Protein AF-A0AAW4VJ04-F1 (afdb_monomer_lite)

pLDDT: mean 74.05, std 7.45, range [52.62, 86.75]

Structure (mmCIF, N/CA/C/O backbone):
data_AF-A0AAW4VJ04-F1
#
_entry.id   AF-A0AAW4VJ04-F1
#
loop_
_atom_site.group_PDB
_atom_site.id
_atom_site.type_symbol
_atom_site.label_atom_id
_atom_site.label_alt_id
_atom_site.label_comp_id
_atom_site.label_asym_id
_atom_site.label_entity_id
_atom_site.label_seq_id
_atom_site.pdbx_PDB_ins_code
_atom_site.Cartn_x
_atom_site.Cartn_y
_atom_site.Cartn_z
_atom_site.occupancy
_atom_site.B_iso_or_equiv
_atom_site.auth_seq_id
_atom_site.auth_comp_id
_atom_site.auth_asym_id
_atom_site.auth_atom_id
_atom_site.pdbx_PDB_model_num
ATOM 1 N N . MET A 1 1 ? -22.160 15.868 -15.755 1.00 52.81 1 MET A N 1
ATOM 2 C CA . MET A 1 1 ? -22.183 14.439 -15.343 1.00 52.81 1 MET A CA 1
ATOM 3 C C . MET A 1 1 ? -21.162 13.521 -16.046 1.00 52.81 1 MET A C 1
ATOM 5 O O . MET A 1 1 ? -20.822 12.506 -15.453 1.00 52.81 1 MET A O 1
ATOM 9 N N . LYS A 1 2 ? -20.603 13.847 -17.230 1.00 52.62 2 LYS A N 1
ATOM 10 C CA . LYS A 1 2 ? -19.628 12.979 -17.944 1.00 52.62 2 LYS A CA 1
ATOM 11 C C . LYS A 1 2 ? -18.215 12.910 -17.323 1.00 52.62 2 LYS A C 1
ATOM 13 O O . LYS A 1 2 ? -17.572 11.869 -17.403 1.00 52.62 2 LYS A O 1
ATOM 18 N N . LEU A 1 3 ? -17.760 13.961 -16.628 1.00 57.22 3 LEU A N 1
ATOM 19 C CA . LEU A 1 3 ? -16.398 14.039 -16.058 1.00 57.22 3 LEU A CA 1
ATOM 20 C C . LEU A 1 3 ? -16.098 12.948 -15.010 1.00 57.22 3 LEU A C 1
ATOM 22 O O . LEU A 1 3 ? -14.988 12.423 -14.951 1.00 57.22 3 LEU A O 1
ATOM 26 N N . ARG A 1 4 ? -17.112 12.543 -14.231 1.00 63.16 4 ARG A N 1
ATOM 27 C CA . ARG A 1 4 ? -16.994 11.446 -13.256 1.00 63.16 4 ARG A CA 1
ATOM 28 C C . ARG A 1 4 ? -16.789 10.084 -13.920 1.00 63.16 4 ARG A C 1
ATOM 30 O O . ARG A 1 4 ? -16.158 9.239 -13.311 1.00 63.16 4 ARG A O 1
ATOM 37 N N . TYR A 1 5 ? -17.277 9.851 -15.136 1.00 66.06 5 TYR A N 1
ATOM 38 C CA . TYR A 1 5 ? -17.084 8.562 -15.817 1.00 66.06 5 TYR A CA 1
ATOM 39 C C . TYR A 1 5 ? -15.677 8.420 -16.404 1.00 66.06 5 TYR A C 1
ATOM 41 O O . TYR A 1 5 ? -15.062 7.360 -16.279 1.00 66.06 5 TYR A O 1
ATOM 49 N N . VAL A 1 6 ? -15.144 9.501 -16.980 1.00 69.25 6 VAL A N 1
ATOM 50 C CA . VAL A 1 6 ? -13.791 9.517 -17.556 1.00 69.25 6 VAL A CA 1
ATOM 51 C C . VAL A 1 6 ? -12.739 9.342 -16.463 1.00 69.25 6 VAL A C 1
ATOM 53 O O . VAL A 1 6 ? -11.862 8.497 -16.600 1.00 69.25 6 VAL A O 1
ATOM 56 N N . TYR A 1 7 ? -12.876 10.053 -15.337 1.00 72.44 7 TYR A N 1
ATOM 57 C CA . TYR A 1 7 ? -11.962 9.918 -14.198 1.00 72.44 7 TYR A CA 1
ATOM 58 C C . TYR A 1 7 ? -11.926 8.480 -13.661 1.00 72.44 7 TYR A C 1
ATOM 60 O O . TYR A 1 7 ? -10.859 7.903 -13.480 1.00 72.44 7 TYR A O 1
ATOM 68 N N . ARG A 1 8 ? -13.095 7.853 -13.489 1.00 72.25 8 ARG A N 1
ATOM 69 C CA . ARG A 1 8 ? -13.187 6.460 -13.027 1.00 72.25 8 ARG A CA 1
ATOM 70 C C . ARG A 1 8 ? -12.543 5.475 -14.002 1.00 72.25 8 ARG A C 1
ATOM 72 O O . ARG A 1 8 ? -11.805 4.587 -13.578 1.00 72.25 8 ARG A O 1
ATOM 79 N N . SER A 1 9 ? -12.768 5.667 -15.298 1.00 76.31 9 SER A N 1
ATOM 80 C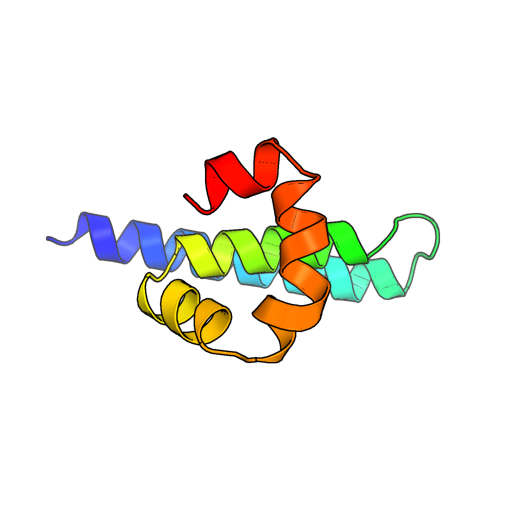 CA . SER A 1 9 ? -12.145 4.846 -16.342 1.00 76.31 9 SER A CA 1
ATOM 81 C C . SER A 1 9 ? -10.620 4.994 -16.334 1.00 76.31 9 SER A C 1
ATOM 83 O O . SER A 1 9 ? -9.913 3.992 -16.390 1.00 76.31 9 SER A O 1
ATOM 85 N N . LEU A 1 10 ? -10.105 6.217 -16.156 1.00 79.69 10 LEU A N 1
ATOM 86 C CA . LEU A 1 10 ? -8.667 6.477 -16.069 1.00 79.69 10 LEU A CA 1
ATOM 87 C C . LEU A 1 10 ? -8.025 5.759 -14.872 1.00 79.69 10 LEU A C 1
ATOM 89 O O . LEU A 1 10 ? -7.022 5.070 -15.037 1.00 79.69 10 LEU A O 1
ATOM 93 N N . LEU A 1 11 ? -8.621 5.864 -13.675 1.00 77.94 11 LEU A N 1
ATOM 94 C CA . LEU A 1 11 ? -8.104 5.164 -12.492 1.00 77.94 11 LEU A CA 1
ATOM 95 C C . LEU A 1 11 ? -8.222 3.642 -12.608 1.00 77.94 11 LEU A C 1
ATOM 97 O O . LEU A 1 11 ? -7.400 2.933 -12.035 1.00 77.94 11 LEU A O 1
ATOM 101 N N . PHE A 1 12 ? -9.223 3.131 -13.329 1.00 79.56 12 PHE A N 1
ATOM 102 C CA . PHE A 1 12 ? -9.356 1.695 -13.562 1.00 79.56 12 PHE A CA 1
ATOM 103 C C . PHE A 1 12 ? -8.216 1.171 -14.441 1.00 79.56 12 PHE A C 1
ATOM 105 O O . PHE A 1 12 ? -7.556 0.206 -14.068 1.00 79.56 12 PHE A O 1
ATOM 112 N N . VAL A 1 13 ? -7.928 1.854 -15.553 1.00 85.19 13 VAL A N 1
ATOM 113 C CA . VAL A 1 13 ? -6.820 1.501 -16.455 1.00 85.19 13 VAL A CA 1
ATOM 114 C C . VAL A 1 13 ? -5.468 1.633 -15.748 1.00 85.19 13 VAL A C 1
ATOM 116 O O . VAL A 1 13 ? -4.640 0.731 -1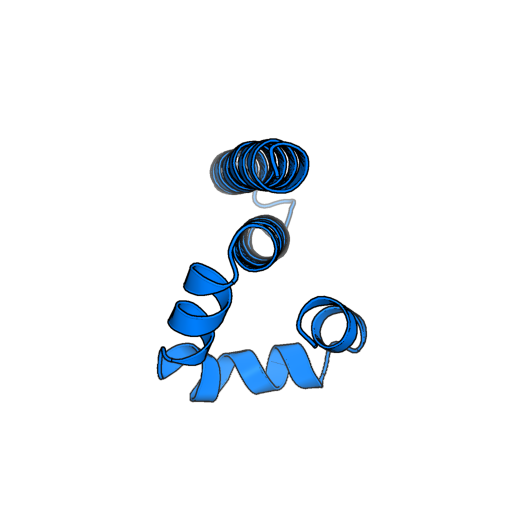5.836 1.00 85.19 13 VAL A O 1
ATOM 119 N N . ILE A 1 14 ? -5.262 2.705 -14.976 1.00 83.94 14 ILE A N 1
ATOM 120 C CA . ILE A 1 14 ? -4.039 2.906 -14.181 1.00 83.94 14 ILE A CA 1
ATOM 121 C C . ILE A 1 14 ? -3.896 1.825 -13.101 1.00 83.94 14 ILE A C 1
ATOM 123 O O . ILE A 1 14 ? -2.810 1.283 -12.907 1.00 83.94 14 ILE A O 1
ATOM 127 N N . GLY A 1 15 ? -4.982 1.488 -12.400 1.00 81.50 15 GLY A N 1
ATOM 128 C CA . GLY A 1 15 ? -4.987 0.425 -11.397 1.00 81.50 15 GLY A CA 1
ATOM 129 C C . GLY A 1 15 ? -4.645 -0.938 -12.000 1.00 81.50 15 GLY A C 1
ATOM 130 O O . GLY A 1 15 ? -3.825 -1.663 -11.442 1.00 81.50 15 GLY A O 1
ATOM 131 N N . LEU A 1 16 ? -5.209 -1.250 -13.171 1.00 83.69 16 LEU A N 1
ATOM 132 C CA . LEU A 1 16 ? -4.915 -2.475 -13.915 1.00 83.69 16 LEU A CA 1
ATOM 133 C C . LEU A 1 16 ? -3.442 -2.534 -14.344 1.00 83.69 16 LEU A C 1
ATOM 135 O O . LEU A 1 16 ? -2.790 -3.563 -14.182 1.00 83.69 16 LEU A O 1
ATOM 139 N N . PHE A 1 17 ? -2.904 -1.415 -14.831 1.00 86.62 17 PHE A N 1
ATOM 140 C CA . PHE A 1 17 ? -1.507 -1.300 -15.238 1.00 86.62 17 PHE A CA 1
ATOM 141 C C . PHE A 1 17 ? -0.546 -1.573 -14.072 1.00 86.62 17 PHE A C 1
ATOM 143 O O . PHE A 1 17 ? 0.393 -2.349 -14.220 1.00 86.62 17 PHE A O 1
ATOM 150 N N . PHE A 1 18 ? -0.819 -1.020 -12.885 1.00 83.31 18 PHE A N 1
ATOM 151 C CA . PHE A 1 18 ? -0.020 -1.280 -11.680 1.00 83.31 18 PHE A CA 1
ATOM 152 C C . PHE A 1 18 ? -0.099 -2.733 -11.195 1.00 83.31 18 PHE A C 1
ATOM 154 O O . PHE A 1 18 ? 0.895 -3.261 -10.699 1.00 83.31 18 PHE A O 1
ATOM 161 N N . ILE A 1 19 ? -1.250 -3.395 -11.350 1.00 82.50 19 ILE A N 1
ATOM 162 C CA . ILE A 1 19 ? -1.404 -4.821 -11.022 1.00 82.50 19 ILE A CA 1
ATOM 163 C C . ILE A 1 19 ? -0.590 -5.690 -11.987 1.00 82.50 19 ILE A C 1
ATOM 165 O O . ILE A 1 19 ? 0.120 -6.590 -11.542 1.00 82.50 19 ILE A O 1
ATOM 169 N N . LEU A 1 20 ? -0.642 -5.396 -13.288 1.00 86.75 20 LEU A N 1
ATOM 170 C CA . LEU A 1 20 ? 0.175 -6.065 -14.306 1.00 86.75 20 LEU A CA 1
ATOM 171 C C . LEU A 1 20 ? 1.673 -5.873 -14.040 1.00 86.75 20 LEU A C 1
ATOM 173 O O . LEU A 1 20 ? 2.435 -6.835 -14.078 1.00 86.75 20 LEU A O 1
ATOM 177 N N . LEU A 1 21 ? 2.088 -4.655 -13.685 1.00 82.38 21 LEU A N 1
ATOM 178 C CA . LEU A 1 21 ? 3.455 -4.360 -13.252 1.00 82.38 21 LEU A CA 1
ATOM 179 C C . LEU A 1 21 ? 3.854 -5.116 -11.983 1.00 82.38 21 LEU A C 1
ATOM 181 O O . LEU A 1 21 ? 4.983 -5.583 -11.901 1.00 82.38 21 LEU A O 1
ATOM 185 N N . GLY A 1 22 ? 2.947 -5.278 -11.017 1.00 78.56 22 GLY A N 1
ATOM 186 C CA . GLY A 1 22 ? 3.179 -6.108 -9.831 1.00 78.56 22 GLY A CA 1
ATOM 187 C C . GLY A 1 22 ? 3.407 -7.580 -10.183 1.00 78.56 22 GLY A C 1
ATOM 188 O O . GLY A 1 22 ? 4.293 -8.215 -9.616 1.00 78.56 22 GLY A O 1
ATOM 189 N N . PHE A 1 23 ? 2.669 -8.102 -11.168 1.00 82.62 23 PHE A N 1
ATOM 190 C CA . PHE A 1 23 ? 2.866 -9.452 -11.704 1.00 82.62 23 PHE A CA 1
ATOM 191 C C . PHE A 1 23 ? 4.202 -9.607 -12.432 1.00 82.62 23 PHE A C 1
ATOM 193 O O . PHE A 1 23 ? 4.888 -10.602 -12.237 1.00 82.62 23 PHE A O 1
ATOM 200 N N . ILE A 1 24 ? 4.603 -8.622 -13.235 1.00 80.94 24 ILE A N 1
ATOM 201 C CA . ILE A 1 24 ? 5.919 -8.620 -13.890 1.00 80.94 24 ILE A CA 1
ATOM 202 C C . ILE A 1 24 ? 7.033 -8.495 -12.836 1.00 80.94 24 ILE A C 1
ATOM 204 O O . ILE A 1 24 ? 8.049 -9.178 -12.918 1.00 80.94 24 ILE A O 1
ATOM 208 N N . GLY A 1 25 ? 6.814 -7.689 -11.795 1.00 70.12 25 GLY A N 1
ATOM 209 C CA . GLY A 1 25 ? 7.711 -7.541 -10.649 1.00 70.12 25 GLY A CA 1
ATOM 210 C C . GLY A 1 25 ? 7.870 -8.813 -9.811 1.00 70.12 25 GLY A C 1
ATOM 211 O O . GLY A 1 25 ? 8.887 -8.957 -9.144 1.00 70.12 25 GLY A O 1
ATOM 212 N N . LEU A 1 26 ? 6.935 -9.771 -9.891 1.00 73.25 26 LEU A N 1
ATOM 213 C CA . LEU A 1 26 ? 7.078 -11.102 -9.282 1.00 73.25 26 LEU A CA 1
ATOM 214 C C . LEU A 1 26 ? 8.340 -11.825 -9.784 1.00 73.25 26 LEU A C 1
ATOM 216 O O . LEU A 1 26 ? 8.965 -12.563 -9.028 1.00 73.25 26 LEU A O 1
ATOM 220 N N . LEU A 1 27 ? 8.714 -11.602 -11.049 1.00 72.56 27 LEU A N 1
ATOM 221 C CA . LEU A 1 27 ? 9.872 -12.231 -11.689 1.00 72.56 27 LEU A CA 1
ATOM 222 C C . LEU A 1 27 ? 11.206 -11.595 -11.271 1.00 72.56 27 LEU A C 1
ATOM 224 O O . LEU A 1 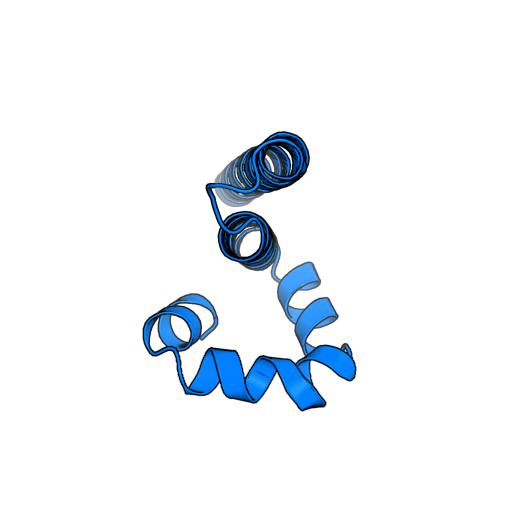27 ? 12.244 -12.241 -11.393 1.00 72.56 27 LEU A O 1
ATOM 228 N N . LEU A 1 28 ? 11.199 -10.357 -10.761 1.00 65.81 28 LEU A N 1
ATOM 229 C CA . LEU A 1 28 ? 12.386 -9.680 -10.236 1.00 65.81 28 LEU A CA 1
ATOM 230 C C . LEU A 1 28 ? 12.267 -9.530 -8.707 1.00 65.81 28 LEU A C 1
ATOM 232 O O . LEU A 1 28 ? 11.721 -8.533 -8.230 1.00 65.81 28 LEU A O 1
ATOM 236 N N . PRO A 1 29 ? 12.856 -10.434 -7.899 1.00 64.69 29 PRO A N 1
ATOM 237 C CA . PRO A 1 29 ? 12.771 -10.403 -6.433 1.00 64.69 29 PRO A CA 1
ATOM 238 C C . PRO A 1 29 ? 13.588 -9.261 -5.791 1.00 64.69 29 PRO A C 1
ATOM 240 O O . PRO A 1 29 ? 13.839 -9.268 -4.590 1.00 64.69 29 PRO A O 1
ATOM 243 N N . VAL A 1 30 ? 14.023 -8.280 -6.585 1.00 66.75 30 VAL A N 1
ATOM 244 C CA . VAL A 1 30 ? 14.756 -7.084 -6.145 1.00 66.75 30 VAL A CA 1
ATOM 245 C C . VAL A 1 30 ? 13.793 -6.006 -5.645 1.00 66.75 30 VAL A C 1
ATOM 247 O O . VAL A 1 30 ? 14.143 -5.205 -4.781 1.00 66.75 30 VAL A O 1
ATOM 250 N N . VAL A 1 31 ? 12.560 -5.987 -6.158 1.00 58.16 31 VAL A N 1
ATOM 251 C CA . VAL A 1 31 ? 11.560 -4.982 -5.803 1.00 58.16 31 VAL A CA 1
ATOM 252 C C . VAL A 1 31 ? 10.430 -5.669 -5.038 1.00 58.16 31 VAL A C 1
ATOM 254 O O . VAL A 1 31 ? 9.803 -6.579 -5.578 1.00 58.16 31 VAL A O 1
ATOM 257 N N . PRO A 1 32 ? 10.125 -5.271 -3.788 1.00 66.44 32 PRO A N 1
ATOM 258 C CA . PRO A 1 32 ? 8.982 -5.831 -3.084 1.00 66.44 32 PRO A CA 1
ATOM 259 C C . PRO A 1 32 ? 7.719 -5.572 -3.920 1.00 66.44 32 PRO A C 1
ATOM 261 O O . PRO A 1 32 ? 7.355 -4.436 -4.196 1.00 66.44 32 PRO A O 1
ATOM 264 N N . GLN A 1 33 ? 7.062 -6.642 -4.356 1.00 75.12 33 GLN A N 1
ATOM 265 C CA . GLN A 1 33 ? 5.853 -6.629 -5.196 1.00 75.12 33 GLN A CA 1
ATOM 266 C C . GLN A 1 33 ? 4.613 -6.087 -4.460 1.00 75.12 33 GLN A C 1
ATOM 268 O O . GLN A 1 33 ? 3.721 -5.475 -5.049 1.00 75.12 33 GLN A O 1
ATOM 273 N N . VAL A 1 34 ? 4.581 -6.263 -3.136 1.00 81.38 34 VAL A N 1
ATOM 274 C CA . VAL A 1 34 ? 3.488 -5.854 -2.244 1.00 81.38 34 VAL A CA 1
ATOM 275 C C . VAL A 1 34 ? 3.130 -4.363 -2.382 1.00 81.38 34 VAL A C 1
ATOM 277 O O . VAL A 1 34 ? 1.945 -4.066 -2.545 1.00 81.38 34 VAL A O 1
ATOM 280 N N . PRO A 1 35 ? 4.078 -3.402 -2.377 1.00 79.19 35 PRO A N 1
ATOM 281 C CA . PRO A 1 35 ? 3.752 -1.994 -2.591 1.00 79.19 35 PRO A CA 1
ATOM 282 C C . PRO A 1 35 ? 3.117 -1.695 -3.959 1.00 79.19 35 PRO A C 1
ATOM 284 O O . PRO A 1 35 ? 2.223 -0.854 -4.004 1.00 79.19 35 PRO A O 1
ATOM 287 N N . PHE A 1 36 ? 3.481 -2.388 -5.046 1.00 80.25 36 PHE A N 1
ATOM 288 C CA . PHE A 1 36 ? 2.850 -2.177 -6.362 1.00 80.25 36 PHE A CA 1
ATOM 289 C C . PHE A 1 36 ? 1.381 -2.606 -6.361 1.00 80.25 36 PHE A C 1
ATOM 291 O O . PHE A 1 36 ? 0.508 -1.847 -6.790 1.00 80.25 36 PHE A O 1
ATOM 298 N N . PHE A 1 37 ? 1.091 -3.777 -5.790 1.00 79.50 37 PHE A N 1
ATOM 299 C CA . PHE A 1 37 ? -0.282 -4.254 -5.640 1.00 79.50 37 PHE A CA 1
ATOM 300 C C . PHE A 1 37 ? -1.113 -3.361 -4.712 1.00 79.50 37 PHE A C 1
ATOM 302 O O . PHE A 1 37 ? -2.269 -3.071 -5.019 1.00 79.50 37 PHE A O 1
ATOM 309 N N . ILE A 1 38 ? -0.531 -2.865 -3.614 1.00 81.06 38 ILE A N 1
ATOM 310 C CA . ILE A 1 38 ? -1.204 -1.928 -2.702 1.00 81.06 38 ILE A CA 1
ATOM 311 C C . ILE A 1 38 ? -1.560 -0.625 -3.426 1.00 81.06 38 ILE A C 1
ATOM 313 O O . ILE A 1 38 ? -2.687 -0.149 -3.296 1.00 81.06 38 ILE A O 1
ATOM 317 N N . VAL A 1 39 ? -0.643 -0.056 -4.214 1.00 81.00 39 VAL A N 1
ATOM 318 C CA . VAL A 1 39 ? -0.909 1.168 -4.988 1.00 81.00 39 VAL A CA 1
ATOM 319 C C . VAL A 1 39 ? -2.016 0.935 -6.019 1.00 81.00 39 VAL A C 1
ATOM 321 O O . VAL A 1 39 ? -2.941 1.747 -6.100 1.00 81.00 39 VAL A O 1
ATOM 324 N N . GLY A 1 40 ? -1.988 -0.190 -6.741 1.00 81.81 40 GLY A N 1
ATOM 325 C CA . GLY A 1 40 ? -3.053 -0.573 -7.675 1.00 81.81 40 GLY A CA 1
ATOM 326 C C . GLY A 1 40 ? -4.416 -0.714 -6.988 1.00 81.81 40 GLY A C 1
ATOM 327 O O . GLY A 1 40 ? -5.406 -0.134 -7.439 1.00 81.81 40 GLY A O 1
ATOM 328 N N . ALA A 1 41 ? -4.458 -1.395 -5.840 1.00 80.62 41 ALA A N 1
ATOM 329 C CA . ALA A 1 41 ? -5.668 -1.567 -5.042 1.00 80.62 41 ALA A CA 1
ATOM 330 C C . ALA A 1 41 ? -6.214 -0.230 -4.515 1.00 80.62 41 ALA A C 1
ATOM 332 O O . ALA A 1 41 ? -7.411 0.032 -4.619 1.00 80.62 41 ALA A O 1
ATOM 333 N N . ILE A 1 42 ? -5.352 0.659 -4.013 1.00 78.56 42 ILE A N 1
ATOM 334 C CA . ILE A 1 42 ? -5.747 2.002 -3.562 1.00 78.56 42 ILE A CA 1
ATOM 335 C C . ILE A 1 42 ? -6.307 2.819 -4.727 1.00 78.56 42 ILE A C 1
ATOM 337 O O . ILE A 1 42 ? -7.319 3.503 -4.567 1.00 78.56 42 ILE A O 1
ATOM 341 N N . CYS A 1 43 ? -5.680 2.743 -5.902 1.00 76.94 43 CYS A N 1
ATOM 342 C CA . CYS A 1 43 ? -6.142 3.443 -7.097 1.00 76.94 43 CYS A CA 1
ATOM 343 C C . CYS A 1 43 ? -7.536 2.945 -7.528 1.00 76.94 43 CYS A C 1
ATOM 345 O O . CYS A 1 43 ? -8.434 3.749 -7.782 1.00 76.94 43 CYS A O 1
ATOM 347 N N . LEU A 1 44 ? -7.774 1.630 -7.482 1.00 76.50 44 LEU A N 1
ATOM 348 C CA . LEU A 1 44 ? -9.086 1.029 -7.753 1.00 76.50 44 LEU A CA 1
ATOM 349 C C . LEU A 1 44 ? -10.144 1.411 -6.707 1.00 76.50 44 LEU A C 1
ATOM 351 O O . LEU A 1 44 ? -11.268 1.767 -7.065 1.00 76.50 44 LEU A O 1
ATOM 355 N N . MET A 1 45 ? -9.779 1.418 -5.422 1.00 78.12 45 MET A N 1
ATOM 356 C CA . MET A 1 45 ? -10.656 1.874 -4.337 1.00 78.12 45 MET A CA 1
ATOM 357 C C . MET A 1 45 ? -10.997 3.367 -4.453 1.00 78.12 45 MET A C 1
ATOM 359 O O . MET A 1 45 ? -12.090 3.769 -4.064 1.00 78.12 45 MET A O 1
ATOM 363 N N . LYS A 1 46 ? -10.097 4.200 -4.997 1.00 74.00 46 LYS A N 1
ATOM 364 C CA . LYS A 1 46 ? -10.386 5.612 -5.307 1.00 74.00 46 LYS A CA 1
ATOM 365 C C . LYS A 1 46 ? -11.222 5.791 -6.568 1.00 74.00 46 LYS A C 1
ATOM 367 O O . LYS A 1 46 ? -11.967 6.762 -6.651 1.00 74.00 46 LYS A O 1
ATOM 372 N N . SER A 1 47 ? -11.097 4.890 -7.542 1.00 73.88 47 SER A N 1
ATOM 373 C CA . SER A 1 47 ? -11.911 4.929 -8.758 1.00 73.88 47 SER A CA 1
ATOM 374 C C . SER A 1 47 ? -13.387 4.707 -8.440 1.00 73.88 47 SER A C 1
ATOM 376 O O . SER A 1 47 ? -14.263 5.371 -8.985 1.00 73.88 47 SER A O 1
ATOM 378 N N . SER A 1 48 ? -13.707 3.789 -7.531 1.00 71.88 48 SER A N 1
ATOM 379 C CA . SER A 1 48 ? -15.099 3.420 -7.303 1.00 71.88 48 SER A CA 1
ATOM 380 C C . SER A 1 48 ? -15.430 3.328 -5.828 1.00 71.88 48 SER A C 1
ATOM 382 O O . SER A 1 48 ? -14.948 2.443 -5.123 1.00 71.88 48 SER A O 1
ATOM 384 N N . ASP A 1 49 ? -16.356 4.185 -5.394 1.00 70.94 49 ASP A N 1
ATOM 385 C CA . ASP A 1 49 ? -16.928 4.140 -4.049 1.00 70.94 49 ASP A CA 1
ATOM 386 C C . ASP A 1 49 ? -17.500 2.748 -3.738 1.00 70.94 49 ASP A C 1
ATOM 388 O O . ASP A 1 49 ? -17.338 2.255 -2.629 1.00 70.94 49 ASP A O 1
ATOM 392 N N . ARG A 1 50 ? -18.064 2.044 -4.734 1.00 72.75 50 ARG A N 1
ATOM 393 C CA . ARG A 1 50 ? -18.562 0.665 -4.576 1.00 72.75 50 ARG A CA 1
ATOM 39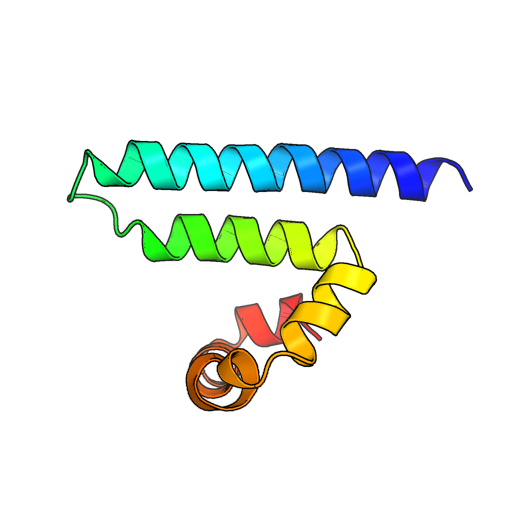4 C C . ARG A 1 50 ? -17.450 -0.307 -4.165 1.00 72.75 50 ARG A C 1
ATOM 396 O O . ARG A 1 50 ? -17.663 -1.116 -3.272 1.00 72.75 50 ARG A O 1
ATOM 403 N N . ILE A 1 51 ? -16.271 -0.215 -4.788 1.00 72.31 51 ILE A N 1
ATOM 404 C CA . ILE A 1 51 ? -15.113 -1.060 -4.447 1.00 72.31 51 ILE A CA 1
ATOM 405 C C . ILE A 1 51 ? -14.586 -0.668 -3.065 1.00 72.31 51 ILE A C 1
ATOM 407 O O . ILE A 1 51 ? -14.288 -1.538 -2.253 1.00 72.31 51 ILE A O 1
ATOM 411 N N . LYS A 1 52 ? -14.539 0.635 -2.760 1.00 76.94 52 LYS A N 1
ATOM 412 C CA . LYS A 1 52 ? -14.168 1.138 -1.430 1.00 76.94 52 LYS A CA 1
ATOM 413 C C . LYS A 1 52 ? -15.070 0.562 -0.334 1.00 76.94 52 LYS A C 1
ATOM 415 O O . LYS A 1 52 ? -14.558 0.155 0.704 1.00 76.94 52 LYS A O 1
ATOM 420 N N . TYR A 1 53 ? -16.382 0.515 -0.567 1.00 75.69 53 TYR A N 1
ATOM 421 C CA . TYR A 1 53 ? -17.346 -0.081 0.358 1.00 75.69 53 TYR A CA 1
ATOM 422 C C . TYR A 1 53 ? -17.193 -1.600 0.447 1.00 75.69 53 TYR A C 1
ATOM 424 O O . TYR A 1 53 ? -17.089 -2.114 1.551 1.00 75.69 53 TYR A O 1
ATOM 432 N N . TRP A 1 54 ? -17.079 -2.300 -0.683 1.00 76.56 54 TRP A N 1
ATOM 433 C CA . TRP A 1 54 ? -16.920 -3.758 -0.706 1.00 76.56 54 TRP A CA 1
ATOM 434 C C . TRP A 1 54 ? -15.643 -4.229 0.010 1.00 76.56 54 TRP A C 1
ATOM 436 O O . TRP A 1 54 ? -15.666 -5.178 0.786 1.00 76.56 54 TRP A O 1
ATOM 446 N N . VAL A 1 55 ? -14.527 -3.517 -0.171 1.00 74.19 55 VAL A N 1
ATOM 447 C CA . VAL A 1 55 ? -13.269 -3.821 0.530 1.00 74.19 55 VAL A CA 1
ATOM 448 C C . VAL A 1 55 ? -13.373 -3.530 2.031 1.00 74.19 55 VAL A C 1
ATOM 450 O O . VAL A 1 55 ? -12.829 -4.286 2.830 1.00 74.19 55 VAL A O 1
ATOM 453 N N . LYS A 1 56 ? -14.075 -2.459 2.432 1.00 70.56 56 LYS A N 1
ATOM 454 C CA . LYS A 1 56 ? -14.322 -2.146 3.853 1.00 70.56 56 LYS A CA 1
ATOM 455 C C . LYS A 1 56 ? -15.265 -3.146 4.530 1.00 70.56 56 LYS A C 1
ATOM 457 O O . LYS A 1 56 ? -15.143 -3.356 5.736 1.00 70.56 56 LYS A O 1
ATOM 462 N N . ASP A 1 57 ? -16.181 -3.727 3.763 1.00 76.69 57 ASP A N 1
ATOM 463 C CA . ASP A 1 57 ? -17.127 -4.750 4.211 1.00 76.69 57 ASP A CA 1
ATOM 464 C C . ASP A 1 57 ? -16.441 -6.112 4.425 1.00 76.69 57 ASP A C 1
ATOM 466 O O . ASP A 1 57 ? -16.813 -6.889 5.303 1.00 76.69 57 ASP A O 1
ATOM 470 N N . HIS A 1 58 ? -15.352 -6.383 3.697 1.00 78.81 58 HIS A N 1
ATOM 471 C CA . HIS A 1 58 ? -14.629 -7.642 3.817 1.00 78.81 58 HIS A CA 1
ATOM 472 C C . HIS A 1 58 ? -13.938 -7.788 5.188 1.00 78.81 58 HIS A C 1
ATOM 474 O O . HIS A 1 58 ? -13.020 -7.045 5.543 1.00 78.81 58 HIS A O 1
ATOM 480 N N . ARG A 1 59 ? -14.308 -8.833 5.940 1.00 60.81 59 ARG A N 1
ATOM 481 C CA . ARG A 1 59 ? -13.812 -9.138 7.303 1.00 60.81 59 ARG A CA 1
ATOM 482 C C . ARG A 1 59 ? -12.276 -9.190 7.415 1.00 60.81 59 ARG A C 1
ATOM 484 O O . ARG A 1 59 ? -11.710 -8.786 8.424 1.00 60.81 59 ARG A O 1
ATOM 491 N N . LEU A 1 60 ? -11.591 -9.620 6.351 1.00 63.28 60 LEU A N 1
ATOM 492 C CA . LEU A 1 60 ? -10.120 -9.665 6.256 1.00 63.28 60 LEU A CA 1
ATOM 493 C C . LEU A 1 60 ? -9.463 -8.276 6.348 1.00 63.28 60 LEU A C 1
ATOM 495 O O . LEU A 1 60 ? -8.384 -8.140 6.929 1.00 63.28 60 LEU A O 1
ATOM 499 N N . TYR A 1 61 ? -10.122 -7.238 5.822 1.00 67.62 61 TYR A N 1
ATOM 500 C CA . TYR A 1 61 ? -9.626 -5.865 5.894 1.00 67.62 61 TYR A CA 1
ATOM 501 C C . TYR A 1 61 ? -9.633 -5.341 7.334 1.00 67.62 61 TYR A C 1
ATOM 503 O O . TYR A 1 61 ? -8.707 -4.643 7.752 1.00 67.62 61 TYR A O 1
ATOM 511 N N . GLN A 1 62 ? -10.657 -5.716 8.106 1.00 63.28 62 GLN A N 1
ATOM 512 C CA . GLN A 1 62 ? -10.817 -5.284 9.492 1.00 63.28 62 GLN A CA 1
ATOM 513 C C . GLN A 1 62 ? -9.789 -5.928 10.428 1.00 63.28 62 GLN A C 1
ATOM 515 O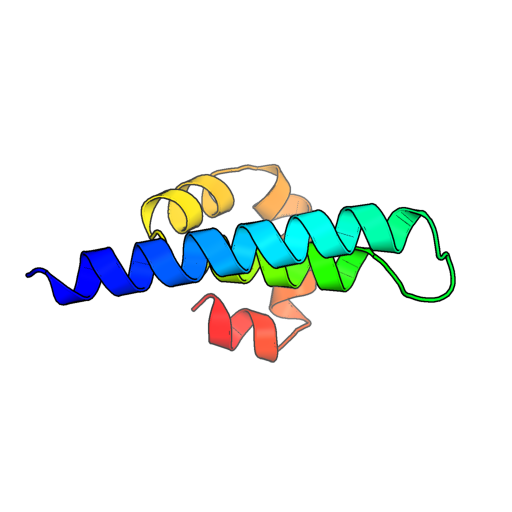 O . GLN A 1 62 ? -9.242 -5.250 11.289 1.00 63.28 62 GLN A O 1
ATOM 520 N N . ILE A 1 63 ? -9.478 -7.212 10.245 1.00 65.31 63 ILE A N 1
ATOM 521 C CA . ILE A 1 63 ? -8.683 -7.957 11.234 1.00 65.31 63 ILE A CA 1
ATOM 522 C C . ILE A 1 63 ? -7.178 -7.647 11.108 1.00 65.31 63 ILE A C 1
ATOM 524 O O . ILE A 1 63 ? -6.507 -7.424 12.119 1.00 65.31 63 ILE A O 1
ATOM 528 N N . ASN A 1 64 ? -6.644 -7.566 9.880 1.00 67.56 64 ASN A N 1
ATOM 529 C CA . ASN A 1 64 ? -5.194 -7.432 9.655 1.00 67.56 64 ASN A CA 1
ATOM 530 C C . ASN A 1 64 ? -4.787 -6.126 8.956 1.00 67.56 64 ASN A C 1
ATOM 532 O O . ASN A 1 64 ? -3.779 -5.518 9.323 1.00 67.56 64 ASN A O 1
ATOM 536 N N . CYS A 1 65 ? -5.548 -5.665 7.959 1.00 64.62 65 CYS A N 1
ATOM 537 C CA . CYS A 1 65 ? -5.144 -4.511 7.150 1.00 64.62 65 CYS A CA 1
ATOM 538 C C . CYS A 1 65 ? -5.344 -3.167 7.865 1.00 64.62 65 CYS A C 1
ATOM 540 O O . CYS A 1 65 ? -4.576 -2.237 7.614 1.00 64.62 65 CYS A O 1
ATOM 542 N N . GLN A 1 66 ? -6.308 -3.056 8.789 1.00 70.38 66 GLN A N 1
ATOM 543 C CA . GLN A 1 66 ? -6.518 -1.829 9.570 1.00 70.38 66 GLN A CA 1
ATOM 544 C C . GLN A 1 66 ? -5.263 -1.389 10.324 1.00 70.38 66 GLN A C 1
ATOM 546 O O . GLN A 1 66 ? -4.915 -0.214 10.274 1.00 70.38 66 GLN A O 1
ATOM 551 N N . LYS A 1 67 ? -4.524 -2.326 10.931 1.00 69.81 67 LYS A N 1
ATOM 552 C CA . LYS A 1 67 ? -3.278 -2.019 11.653 1.00 69.81 67 LYS A CA 1
ATOM 553 C C . LYS A 1 67 ? -2.223 -1.394 10.738 1.00 69.81 67 LYS A C 1
ATOM 555 O O . LYS A 1 67 ? -1.520 -0.472 11.143 1.00 69.81 67 LYS A O 1
ATOM 560 N N . VAL A 1 68 ? -2.136 -1.859 9.490 1.00 75.50 68 VAL A N 1
ATOM 561 C CA . VAL A 1 68 ? -1.216 -1.312 8.479 1.00 75.50 68 VAL A CA 1
ATOM 562 C C . VAL A 1 68 ? -1.647 0.095 8.065 1.00 75.50 68 VAL A C 1
ATOM 564 O O . VAL A 1 68 ? -0.829 1.008 8.022 1.00 75.50 68 VAL A O 1
ATOM 567 N N . ILE A 1 69 ? -2.940 0.298 7.817 1.00 75.94 69 ILE A N 1
ATOM 568 C CA . ILE A 1 69 ? -3.484 1.591 7.378 1.00 75.94 69 ILE A CA 1
ATOM 569 C C . ILE A 1 69 ? -3.427 2.639 8.490 1.00 75.94 69 ILE A C 1
ATOM 571 O O . ILE A 1 69 ? -3.157 3.807 8.219 1.00 75.94 69 ILE A O 1
ATOM 575 N N . GLU A 1 70 ? -3.660 2.237 9.735 1.00 76.25 70 GLU A N 1
ATOM 576 C CA . GLU A 1 70 ? -3.604 3.115 10.899 1.00 76.25 70 GLU A CA 1
ATOM 577 C C . GLU A 1 70 ? -2.172 3.537 11.225 1.00 76.25 70 GLU A C 1
ATOM 579 O O . GLU A 1 70 ? -1.922 4.712 11.503 1.00 76.25 70 GLU A O 1
ATOM 584 N N . LYS A 1 71 ? -1.217 2.611 11.083 1.00 78.12 71 LYS A N 1
ATOM 585 C CA . LYS A 1 71 ? 0.215 2.904 11.197 1.00 78.12 71 LYS A CA 1
ATOM 586 C C . LYS A 1 71 ? 0.691 3.847 10.085 1.00 78.12 71 LYS A C 1
ATOM 588 O O . LYS A 1 71 ? 1.526 4.721 10.315 1.00 78.12 71 LYS A O 1
ATOM 593 N N . SER A 1 72 ? 0.154 3.703 8.875 1.00 79.19 72 SER A N 1
ATOM 594 C CA . SER A 1 72 ? 0.534 4.507 7.714 1.00 79.19 72 SER A CA 1
ATOM 595 C C . SER A 1 72 ? -0.321 5.772 7.573 1.00 79.19 72 SER A C 1
ATOM 597 O O . SER A 1 72 ? -1.371 5.783 6.930 1.00 79.19 72 SER A O 1
ATOM 599 N N . LYS A 1 73 ? 0.198 6.904 8.066 1.00 78.81 73 LYS A N 1
ATOM 600 C CA . LYS A 1 73 ? -0.445 8.235 7.976 1.00 78.81 73 LYS A CA 1
ATOM 601 C C . LYS A 1 73 ? -0.873 8.622 6.544 1.00 78.81 73 LYS A C 1
ATOM 603 O O . LYS A 1 73 ? -1.892 9.289 6.366 1.00 78.81 73 LYS A O 1
ATOM 608 N N . LEU A 1 74 ? -0.133 8.166 5.526 1.00 76.44 74 LEU A N 1
ATOM 609 C CA . LEU A 1 74 ? -0.456 8.359 4.105 1.00 76.44 74 LEU A CA 1
ATOM 610 C C . LEU A 1 74 ? -1.709 7.586 3.674 1.00 76.44 74 LEU A C 1
ATOM 612 O O . LEU A 1 74 ? -2.600 8.166 3.060 1.00 76.44 74 LEU A O 1
ATOM 616 N N . LEU A 1 75 ? -1.818 6.308 4.043 1.00 76.44 75 LEU A N 1
ATOM 617 C CA . LEU A 1 75 ? -2.972 5.475 3.699 1.00 76.44 75 LEU A CA 1
ATOM 618 C C . LEU A 1 75 ? -4.244 6.003 4.362 1.00 76.44 75 LEU A C 1
ATOM 620 O O . LEU A 1 75 ? -5.276 6.114 3.702 1.00 76.44 75 LEU A O 1
ATOM 624 N N . LYS A 1 76 ? -4.146 6.439 5.625 1.00 75.94 76 LYS A N 1
ATOM 625 C CA . LYS A 1 76 ? -5.246 7.096 6.342 1.00 75.94 76 LYS A CA 1
ATOM 626 C C . LYS A 1 76 ? -5.722 8.365 5.629 1.00 75.9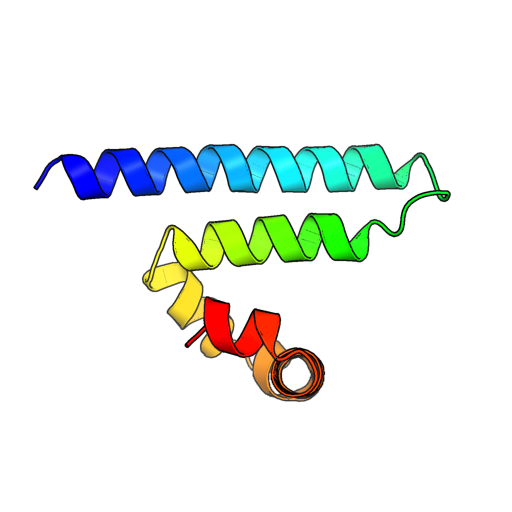4 76 LYS A C 1
ATOM 628 O O . LYS A 1 76 ? -6.921 8.589 5.556 1.00 75.94 76 LYS A O 1
ATOM 633 N N . ARG A 1 77 ? -4.819 9.172 5.057 1.00 78.00 77 ARG A N 1
ATOM 634 C CA . ARG A 1 77 ? -5.182 10.378 4.285 1.00 78.00 77 ARG A CA 1
ATOM 635 C C . ARG A 1 77 ? -5.825 10.050 2.932 1.00 78.00 77 ARG A C 1
ATOM 637 O O . ARG A 1 77 ? -6.662 10.815 2.475 1.00 78.00 77 ARG A O 1
ATOM 644 N N . ILE A 1 78 ? -5.435 8.946 2.296 1.00 73.75 78 ILE A N 1
ATOM 645 C CA . ILE A 1 78 ? -5.939 8.555 0.970 1.00 73.75 78 ILE A CA 1
ATOM 646 C C . ILE A 1 78 ? -7.297 7.829 1.055 1.00 73.75 78 ILE A C 1
ATOM 648 O O . ILE A 1 78 ? -8.113 7.942 0.139 1.00 73.75 78 ILE A O 1
ATOM 652 N N . LEU A 1 79 ? -7.527 7.070 2.132 1.00 71.38 79 LEU A N 1
ATOM 653 C CA . LEU A 1 79 ? -8.724 6.244 2.333 1.00 71.38 79 LEU A CA 1
ATOM 654 C C . LEU A 1 79 ? -9.819 6.908 3.185 1.00 71.38 79 LEU A C 1
ATOM 656 O O . LEU A 1 79 ? -10.968 6.449 3.119 1.00 71.38 79 LEU A O 1
ATOM 660 N N . LYS A 1 80 ? -9.486 7.949 3.957 1.00 65.44 80 LYS A N 1
ATOM 661 C CA . LYS A 1 80 ? -10.463 8.849 4.593 1.00 65.44 80 LYS A CA 1
ATOM 662 C C . LYS A 1 80 ? -11.255 9.596 3.522 1.00 65.44 80 LYS A C 1
ATOM 664 O O . LYS A 1 80 ? -12.479 9.703 3.720 1.00 65.44 80 LYS A O 1
#

Radius of gyration: 13.74 Å; chains: 1; bounding box: 37×27×30 Å

Foldseek 3Di:
DVVLVVQLVVLLVVLVVLVVVLVVCVVPPPDPSVVSNVVSLLSNVVSDVVSLVVCVPDPVCVPPVVVVCVVDPVSVVSSD

Organism: NCBI:txid1982626

Sequence (80 aa):
MKLRYVYRSLLFVIGLFFILLGFIGLLLPVVPQVPFFIVGAICLMKSSDRIKYWVKDHRLYQINCQKVIEKSKLLKRILK

InterPro domains:
  IPR007401 Protein of unknown function DUF454 [PF04304] (8-70)
  IPR007401 Protein of unknown function DUF454 [PTHR35813] (6-69)

Secondary structure (DSSP, 8-state):
--HHHHHHHHHHHHHHHHHHHHHHHTT-TTS-HHHHHHHHHHHHHHH-HHHHHHHHHSHHIIIIIHHHHHH-HHHHHHH-